Protein AF-A0A7L1ALR3-F1 (afdb_monomer_lite)

Foldseek 3Di:
DDDDDDPDPCVVVVVVVVVVVVVVVVVVVVVVVVVVVVVVVVVVVVVVVVVVVVPDDPPDDPPPPDDDDDDDDDPPDDPCQEVCNVNPPHYDPVVNVD

pLDDT: mean 88.88, std 11.29, range [50.69, 98.81]

Structure (mmCIF, N/CA/C/O backbone):
data_AF-A0A7L1ALR3-F1
#
_entry.id   AF-A0A7L1ALR3-F1
#
loop_
_atom_site.group_PDB
_atom_site.id
_atom_site.type_symbol
_atom_site.label_atom_id
_atom_site.label_alt_id
_atom_site.label_comp_id
_atom_site.label_asym_id
_atom_site.label_entity_id
_atom_site.label_seq_id
_atom_site.pdbx_PDB_ins_code
_atom_site.Cartn_x
_atom_site.Cartn_y
_atom_site.Cartn_z
_atom_site.occupancy
_atom_site.B_iso_or_equiv
_atom_site.auth_seq_id
_atom_site.auth_comp_id
_atom_site.auth_asym_id
_atom_site.auth_atom_id
_atom_site.pdbx_PDB_model_num
ATOM 1 N N . MET A 1 1 ? 31.518 32.663 -74.885 1.00 50.69 1 MET A N 1
ATOM 2 C CA . MET A 1 1 ? 32.501 31.871 -74.116 1.00 50.69 1 MET A CA 1
ATOM 3 C C . MET A 1 1 ? 32.257 32.183 -72.643 1.00 50.69 1 MET A C 1
ATOM 5 O O . MET A 1 1 ? 32.822 33.129 -72.119 1.00 50.69 1 MET A O 1
ATOM 9 N N . GLY A 1 2 ? 31.256 31.530 -72.043 1.00 57.75 2 GLY A N 1
ATOM 10 C CA . GLY A 1 2 ? 30.838 31.808 -70.663 1.00 57.75 2 GLY A CA 1
ATOM 11 C C . GLY A 1 2 ? 31.751 31.085 -69.668 1.00 57.75 2 GLY A C 1
ATOM 12 O O . GLY A 1 2 ? 32.158 29.960 -69.966 1.00 57.75 2 GLY A O 1
ATOM 13 N N . PRO A 1 3 ? 32.110 31.705 -68.531 1.00 60.38 3 PRO A N 1
ATOM 14 C CA . PRO A 1 3 ? 33.032 31.116 -67.570 1.00 60.38 3 PRO A CA 1
ATOM 15 C C . PRO A 1 3 ? 32.374 29.897 -66.923 1.00 60.38 3 PRO A C 1
ATOM 17 O O . PRO A 1 3 ? 31.346 30.014 -66.260 1.00 60.38 3 PRO A O 1
ATOM 20 N N . GLN A 1 4 ? 32.960 28.722 -67.148 1.00 62.06 4 GLN A N 1
ATOM 21 C CA . GLN A 1 4 ? 32.557 27.493 -66.477 1.00 62.06 4 GLN A CA 1
ATOM 22 C C . GLN A 1 4 ? 32.783 27.681 -64.974 1.00 62.06 4 GLN A C 1
ATOM 24 O O . GLN A 1 4 ? 33.920 27.802 -64.508 1.00 62.06 4 GLN A O 1
ATOM 29 N N . GLY A 1 5 ? 31.673 27.808 -64.246 1.00 63.25 5 GLY A N 1
ATOM 30 C CA . GLY A 1 5 ? 31.652 27.953 -62.801 1.00 63.25 5 GLY A CA 1
ATOM 31 C C . GLY A 1 5 ? 32.325 26.749 -62.163 1.00 63.25 5 GLY A C 1
ATOM 32 O O . GLY A 1 5 ? 31.980 25.605 -62.444 1.00 63.25 5 GLY A O 1
ATOM 33 N N . ARG A 1 6 ? 33.328 27.010 -61.326 1.00 65.81 6 ARG A N 1
ATOM 34 C CA . ARG A 1 6 ? 33.964 25.982 -60.509 1.00 65.81 6 ARG A CA 1
ATOM 35 C C . ARG A 1 6 ? 32.943 25.541 -59.462 1.00 65.81 6 ARG A C 1
ATOM 37 O O . ARG A 1 6 ? 32.775 26.222 -58.456 1.00 65.81 6 ARG A O 1
ATOM 44 N N . GLU A 1 7 ? 32.238 24.447 -59.731 1.00 64.56 7 GLU A N 1
ATOM 45 C CA . GLU A 1 7 ? 31.401 23.743 -58.757 1.00 64.56 7 GLU A CA 1
ATOM 46 C C . GLU A 1 7 ? 32.252 23.504 -57.498 1.00 64.56 7 GLU A C 1
ATOM 48 O O . GLU A 1 7 ? 33.246 22.773 -57.529 1.00 64.56 7 GLU A O 1
ATOM 53 N N . HIS A 1 8 ? 31.943 24.203 -56.402 1.00 66.06 8 HIS A N 1
ATOM 54 C CA . HIS A 1 8 ? 32.697 24.047 -55.162 1.00 66.06 8 HIS A CA 1
ATOM 55 C C . HIS A 1 8 ? 32.518 22.601 -54.654 1.00 66.06 8 HIS A C 1
ATOM 57 O O . HIS A 1 8 ? 31.383 22.133 -54.554 1.00 66.06 8 HIS A O 1
ATOM 63 N N . PRO A 1 9 ? 33.597 21.889 -54.278 1.00 69.81 9 PRO A N 1
ATOM 64 C CA . PRO A 1 9 ? 33.587 20.437 -54.038 1.00 69.81 9 PRO A CA 1
ATOM 65 C C . PRO A 1 9 ? 32.679 19.968 -52.887 1.00 69.81 9 PRO A C 1
ATOM 67 O O . PRO A 1 9 ? 32.452 18.774 -52.721 1.00 69.81 9 PRO A O 1
ATOM 70 N N . TRP A 1 10 ? 32.138 20.895 -52.096 1.00 61.41 10 TRP A N 1
ATOM 71 C CA . TRP 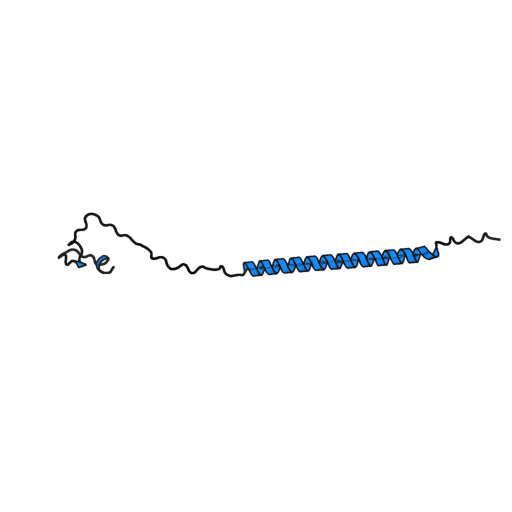A 1 10 ? 31.295 20.610 -50.934 1.00 61.41 10 TRP A CA 1
ATOM 72 C C . TRP A 1 10 ? 29.787 20.619 -51.240 1.00 61.41 10 TRP A C 1
ATOM 74 O O . TRP A 1 10 ? 29.007 20.108 -50.437 1.00 61.41 10 TRP A O 1
ATOM 84 N N . VAL A 1 11 ? 29.360 21.153 -52.393 1.00 70.94 11 VAL A N 1
ATOM 85 C CA . VAL A 1 11 ? 27.937 21.256 -52.779 1.00 70.94 11 VAL A CA 1
ATOM 86 C C . VAL A 1 11 ? 27.199 19.898 -52.786 1.00 70.94 11 VAL A C 1
ATOM 88 O O . VAL A 1 11 ? 26.089 19.850 -52.253 1.00 70.94 11 VAL A O 1
ATOM 91 N N . PRO A 1 12 ? 27.773 18.771 -53.265 1.00 78.94 12 PRO A N 1
ATOM 92 C CA . PRO A 1 12 ? 27.074 17.479 -53.244 1.00 78.94 12 PRO A CA 1
ATOM 93 C C . PRO A 1 12 ? 27.046 16.789 -51.866 1.00 78.94 12 PRO A C 1
ATOM 95 O O . PRO A 1 12 ? 26.262 15.862 -51.670 1.00 78.94 12 PRO A O 1
ATOM 98 N N . LEU A 1 13 ? 27.861 17.224 -50.895 1.00 86.25 13 LEU A N 1
ATOM 99 C CA . LEU A 1 13 ? 27.913 16.631 -49.547 1.00 86.25 13 LEU A CA 1
ATOM 100 C C . LEU A 1 13 ? 26.893 17.251 -48.581 1.00 86.25 13 LEU A C 1
ATOM 102 O O . LEU A 1 13 ? 26.474 16.606 -47.619 1.00 86.25 13 LEU A O 1
ATOM 106 N N . LEU A 1 14 ? 26.452 18.480 -48.859 1.00 88.69 14 LEU A N 1
ATOM 107 C CA . LEU A 1 14 ? 25.450 19.195 -48.071 1.00 88.69 14 LEU A CA 1
ATOM 108 C C . LEU A 1 14 ? 24.127 18.415 -47.874 1.00 88.69 14 LEU A C 1
ATOM 110 O O . LEU A 1 14 ? 23.689 18.311 -46.728 1.00 88.69 14 LEU A O 1
ATOM 114 N N . PRO A 1 15 ? 23.491 17.814 -48.906 1.00 93.62 15 PRO A N 1
ATOM 115 C CA . PRO A 1 15 ? 22.253 17.050 -48.713 1.00 93.62 15 PRO A CA 1
ATOM 116 C C . PRO A 1 15 ? 22.447 15.785 -47.865 1.00 93.62 15 PRO A C 1
ATOM 118 O O . PRO A 1 15 ? 21.554 15.425 -47.101 1.00 93.62 15 PRO A O 1
ATOM 121 N N . LEU A 1 16 ? 23.613 15.135 -47.944 1.00 93.50 16 LEU A N 1
ATOM 122 C CA . LEU A 1 16 ? 23.932 13.966 -47.118 1.00 93.50 16 LEU A CA 1
ATOM 123 C C . LEU A 1 16 ? 24.105 14.350 -45.645 1.00 93.50 16 LEU A C 1
ATOM 125 O O . LEU A 1 16 ? 23.609 13.649 -44.765 1.00 93.50 16 LEU A O 1
ATOM 129 N N . LEU A 1 17 ? 24.759 15.483 -45.375 1.00 94.56 17 LEU A N 1
ATOM 130 C CA . LEU A 1 17 ? 24.898 16.023 -44.024 1.00 94.56 17 LEU A CA 1
ATOM 131 C C . LEU A 1 17 ? 23.534 16.397 -43.425 1.00 94.56 17 LEU A C 1
ATOM 133 O O . LEU A 1 17 ? 23.266 16.084 -42.268 1.00 94.56 17 LEU A O 1
ATOM 137 N N . LEU A 1 18 ? 22.663 17.029 -44.216 1.00 95.50 18 LEU A N 1
ATOM 138 C CA . LEU A 1 18 ? 21.301 17.373 -43.802 1.00 95.50 18 LEU A CA 1
ATOM 139 C C . LEU A 1 18 ? 20.458 16.125 -43.521 1.00 95.50 18 LEU A C 1
ATOM 141 O O . LEU A 1 18 ? 19.752 16.085 -42.516 1.00 95.50 18 LEU A O 1
ATOM 145 N N . LEU A 1 19 ? 20.565 15.095 -44.364 1.00 96.38 19 LEU A N 1
ATOM 146 C CA . LEU A 1 19 ? 19.897 13.814 -44.145 1.00 96.38 19 LEU A CA 1
ATOM 147 C C . LEU A 1 19 ? 20.392 13.143 -42.861 1.00 96.38 19 LEU A C 1
ATOM 149 O O . LEU A 1 19 ? 19.580 12.692 -42.058 1.00 96.38 19 LEU A O 1
ATOM 153 N N . LEU A 1 20 ? 21.707 13.113 -42.635 1.00 96.88 20 LEU A N 1
ATOM 154 C CA . LEU A 1 20 ? 22.293 12.572 -41.410 1.00 96.88 20 LEU A CA 1
ATOM 155 C C . LEU A 1 20 ? 21.797 13.332 -40.176 1.00 96.88 20 LEU A C 1
ATOM 157 O O . LEU A 1 20 ? 21.396 12.712 -39.196 1.00 96.88 20 LEU A O 1
ATOM 161 N N . LEU A 1 21 ? 21.780 14.664 -40.230 1.00 97.44 21 LEU A N 1
ATOM 162 C CA . LEU A 1 21 ? 21.286 15.506 -39.144 1.00 97.44 21 LEU A CA 1
ATOM 163 C C . LEU A 1 21 ? 19.796 15.265 -38.868 1.00 97.44 21 LEU A C 1
ATOM 165 O O . LEU A 1 21 ? 19.399 15.164 -37.710 1.00 97.44 21 LEU A O 1
ATOM 169 N N . LEU A 1 22 ? 18.981 15.111 -39.913 1.00 97.88 22 LEU A N 1
ATOM 170 C CA . LEU A 1 22 ? 17.565 14.771 -39.788 1.00 97.88 22 LEU A CA 1
ATOM 171 C C . LEU A 1 22 ? 17.366 13.383 -39.162 1.00 97.88 22 LEU A C 1
ATOM 173 O O . LEU A 1 22 ? 16.526 13.227 -38.279 1.00 97.88 22 LEU A O 1
ATOM 177 N N . LEU A 1 23 ? 18.155 12.387 -39.570 1.00 98.25 23 LEU A N 1
ATOM 178 C CA . LEU A 1 23 ? 18.122 11.043 -38.987 1.00 98.25 23 LEU A CA 1
ATOM 179 C C . LEU A 1 23 ? 18.535 11.054 -37.512 1.00 98.25 23 LEU A C 1
ATOM 181 O O . LEU A 1 23 ? 17.881 10.416 -36.689 1.00 98.25 23 LEU A O 1
ATOM 185 N N . LEU A 1 24 ? 19.583 11.803 -37.164 1.00 98.38 24 LEU A N 1
ATOM 186 C CA . LEU A 1 24 ? 20.022 11.987 -35.779 1.00 98.38 24 LEU A CA 1
ATOM 187 C C . LEU A 1 24 ? 18.944 12.669 -34.932 1.00 98.38 24 LEU A C 1
ATOM 189 O O . LEU A 1 24 ? 18.674 12.230 -33.816 1.00 98.38 24 LEU A O 1
ATOM 193 N N . LEU A 1 25 ? 18.298 13.705 -35.469 1.00 98.38 25 LEU A N 1
ATOM 194 C CA . LEU A 1 25 ? 17.196 14.396 -34.804 1.00 98.38 25 LEU A CA 1
ATOM 195 C C . LEU A 1 25 ? 16.002 13.460 -34.582 1.00 98.38 25 LEU A C 1
ATOM 197 O O . LEU A 1 25 ? 15.432 13.438 -33.493 1.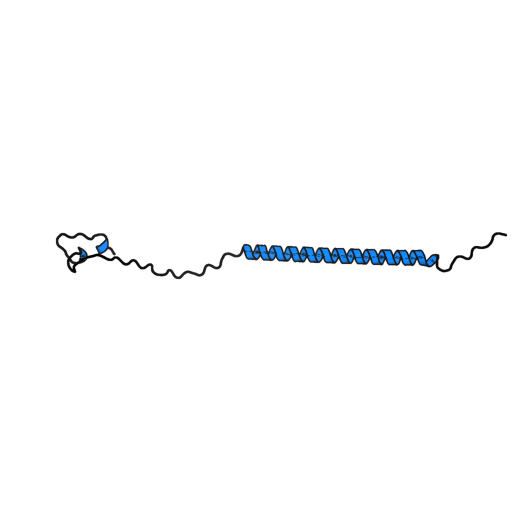00 98.38 25 LEU A O 1
ATOM 201 N N . LEU A 1 26 ? 15.645 12.665 -35.593 1.00 98.50 26 LEU A N 1
ATOM 202 C CA . LEU A 1 26 ? 14.570 11.681 -35.503 1.00 98.50 26 LEU A CA 1
ATOM 203 C C . LEU A 1 26 ? 14.877 10.613 -34.446 1.00 98.50 26 LEU A C 1
ATOM 205 O O . LEU A 1 26 ? 14.011 10.279 -33.640 1.00 98.50 26 LEU A O 1
ATOM 209 N N . LEU A 1 27 ? 16.112 10.107 -34.422 1.00 98.50 27 LEU A N 1
ATOM 210 C CA . LEU A 1 27 ? 16.566 9.140 -33.425 1.00 98.50 27 LEU A CA 1
ATOM 211 C C . LEU A 1 27 ? 16.500 9.723 -32.009 1.00 98.50 27 LEU A C 1
ATOM 213 O O . LEU A 1 27 ? 16.015 9.060 -31.093 1.00 98.50 27 LEU A O 1
ATOM 217 N N . LEU A 1 28 ? 16.950 10.967 -31.832 1.00 98.56 28 LEU A N 1
ATOM 218 C CA . LEU A 1 28 ? 16.881 11.668 -30.552 1.00 98.56 28 LEU A CA 1
ATOM 219 C C . LEU A 1 28 ? 15.430 11.839 -30.086 1.00 98.56 28 LEU A C 1
ATOM 221 O O . LEU A 1 28 ? 15.126 11.586 -28.921 1.00 98.56 28 LEU A O 1
ATOM 225 N N . LEU A 1 29 ? 14.532 12.226 -30.994 1.00 98.62 29 LEU A N 1
ATOM 226 C CA . LEU A 1 29 ? 13.106 12.368 -30.706 1.00 98.62 29 LEU A CA 1
ATOM 227 C C . LEU A 1 29 ? 12.478 11.030 -30.294 1.00 98.62 29 LEU A C 1
ATOM 229 O O . LEU A 1 29 ? 11.730 10.979 -29.319 1.00 98.62 29 LEU A O 1
ATOM 233 N N . LEU A 1 30 ? 12.803 9.948 -31.004 1.00 98.69 30 LEU A N 1
ATOM 234 C CA . LEU A 1 30 ? 12.343 8.599 -30.674 1.00 98.69 30 LEU A CA 1
ATOM 235 C C . LEU A 1 30 ? 12.814 8.180 -29.275 1.00 98.69 30 LEU A C 1
ATOM 237 O O . LEU A 1 30 ? 12.029 7.654 -28.487 1.00 98.69 30 LEU A O 1
ATOM 241 N N . LEU A 1 31 ? 14.083 8.437 -28.955 1.00 98.69 31 LEU A N 1
ATOM 242 C CA . LEU A 1 31 ? 14.660 8.121 -27.652 1.00 98.69 31 LEU A CA 1
ATOM 243 C C . LEU A 1 31 ? 13.996 8.924 -26.525 1.00 98.69 31 LEU A C 1
ATOM 245 O O . LEU A 1 31 ? 13.671 8.361 -25.481 1.00 98.69 31 LEU A O 1
ATOM 249 N N . LEU A 1 32 ? 13.735 10.214 -26.750 1.00 98.69 32 LEU A N 1
ATOM 250 C CA . LEU A 1 32 ? 12.997 11.060 -25.811 1.00 98.69 32 LEU A CA 1
ATOM 251 C C . LEU A 1 32 ? 11.579 10.523 -25.567 1.00 98.69 32 LEU A C 1
ATOM 253 O O . LEU A 1 32 ? 11.139 10.436 -24.422 1.00 98.69 32 LEU A O 1
ATOM 257 N N . LEU A 1 33 ? 10.872 10.138 -26.633 1.00 98.69 33 LEU A N 1
ATOM 258 C CA . LEU A 1 33 ? 9.527 9.574 -26.541 1.00 98.69 33 LEU A CA 1
ATOM 259 C C . LEU A 1 33 ? 9.520 8.263 -25.746 1.00 98.69 33 LEU A C 1
ATOM 261 O O . LEU A 1 33 ? 8.659 8.065 -24.890 1.00 98.69 33 LEU A O 1
ATOM 265 N N . LEU A 1 34 ? 10.495 7.386 -25.996 1.00 98.75 34 LEU A N 1
ATOM 266 C CA . LEU A 1 34 ? 10.653 6.133 -25.261 1.00 98.75 34 LEU A CA 1
ATOM 267 C C . LEU A 1 34 ? 10.902 6.385 -23.768 1.00 98.75 34 LEU A C 1
ATOM 269 O O . LEU A 1 34 ? 10.290 5.732 -22.923 1.00 98.75 34 LEU A O 1
ATOM 273 N N . LEU A 1 35 ? 11.766 7.348 -23.438 1.00 98.69 35 LEU A N 1
ATOM 274 C CA . LEU A 1 35 ? 12.041 7.738 -22.056 1.00 98.69 35 LEU A CA 1
ATOM 275 C C . LEU A 1 35 ? 10.779 8.266 -21.357 1.00 98.69 35 LEU A C 1
ATOM 277 O O . LEU A 1 35 ? 10.501 7.890 -20.219 1.00 98.69 35 LEU A O 1
ATOM 281 N N . LEU A 1 36 ? 9.997 9.103 -22.043 1.00 98.75 36 LEU A N 1
ATOM 282 C CA . LEU A 1 36 ? 8.735 9.625 -21.520 1.00 98.75 36 LEU A CA 1
ATOM 283 C C . LEU A 1 36 ? 7.729 8.499 -21.244 1.00 98.75 36 LEU A C 1
ATOM 285 O O . LEU A 1 36 ? 7.098 8.484 -20.188 1.00 98.75 36 LEU A O 1
ATOM 289 N N . LEU A 1 37 ? 7.606 7.539 -22.166 1.00 98.75 37 LEU A N 1
ATOM 290 C CA . LEU A 1 37 ? 6.740 6.369 -22.006 1.00 98.75 37 LEU A CA 1
ATOM 291 C C . LEU A 1 37 ? 7.153 5.528 -20.788 1.00 98.75 37 LEU A C 1
ATOM 293 O O . LEU A 1 37 ? 6.300 5.128 -19.997 1.00 98.75 37 LEU A O 1
ATOM 297 N N . LEU A 1 38 ? 8.457 5.289 -20.616 1.00 98.75 38 LEU A N 1
ATOM 298 C CA . LEU A 1 38 ? 8.999 4.557 -19.470 1.00 98.75 38 LEU A CA 1
ATOM 299 C C . LEU A 1 38 ? 8.658 5.260 -18.148 1.00 98.75 38 LEU A C 1
ATOM 301 O O . LEU A 1 38 ? 8.231 4.611 -17.193 1.00 98.75 38 LEU A O 1
ATOM 305 N N . LEU A 1 39 ? 8.815 6.584 -18.097 1.00 98.75 39 LEU A N 1
ATOM 306 C CA . LEU A 1 39 ? 8.507 7.383 -16.913 1.00 98.75 39 LEU A CA 1
ATOM 307 C C . LEU A 1 39 ? 7.010 7.350 -16.574 1.00 98.75 39 LEU A C 1
ATOM 309 O O . LEU A 1 39 ? 6.651 7.193 -15.407 1.00 98.75 39 LEU A O 1
ATOM 313 N N . LEU A 1 40 ? 6.138 7.434 -17.582 1.00 98.75 40 LEU A N 1
ATOM 314 C CA . LEU A 1 40 ? 4.691 7.297 -17.401 1.00 98.75 40 LEU A CA 1
ATOM 315 C C . LEU A 1 40 ? 4.323 5.915 -16.840 1.00 98.75 40 LEU A C 1
ATOM 317 O O . LEU A 1 40 ? 3.522 5.820 -15.910 1.00 98.75 40 LEU A O 1
ATOM 321 N N . LEU A 1 41 ? 4.923 4.849 -17.378 1.00 98.81 41 LEU A N 1
ATOM 322 C CA . LEU A 1 41 ? 4.693 3.481 -16.912 1.00 98.81 41 LEU A CA 1
ATOM 323 C C . LEU A 1 41 ? 5.127 3.303 -15.451 1.00 98.81 41 LEU A C 1
ATOM 325 O O . LEU A 1 41 ? 4.394 2.710 -14.661 1.00 98.81 41 LEU A O 1
ATOM 329 N N . LEU A 1 42 ? 6.291 3.845 -15.081 1.00 98.81 42 LEU A N 1
ATOM 330 C CA . LEU A 1 42 ? 6.790 3.812 -13.706 1.00 98.81 42 LEU A CA 1
ATOM 331 C C . LEU A 1 42 ? 5.839 4.541 -12.747 1.00 98.81 42 LEU A C 1
ATOM 333 O O . LEU A 1 42 ? 5.529 4.024 -11.674 1.00 98.81 42 LEU A O 1
ATOM 337 N N . LEU A 1 43 ? 5.349 5.720 -13.141 1.00 98.81 43 LEU A N 1
ATOM 338 C CA . LEU A 1 43 ? 4.394 6.493 -12.348 1.00 98.81 43 LEU A CA 1
ATOM 339 C C . LEU A 1 43 ? 3.079 5.729 -12.149 1.00 98.81 43 LEU A C 1
ATOM 341 O O . LEU A 1 43 ? 2.551 5.691 -11.038 1.00 98.81 43 LEU A O 1
ATOM 345 N N . LEU A 1 44 ? 2.570 5.089 -13.205 1.00 98.81 44 LEU A N 1
ATOM 346 C CA . LEU A 1 44 ? 1.358 4.275 -13.138 1.00 98.81 44 LEU A CA 1
ATOM 347 C C . LEU A 1 44 ? 1.535 3.076 -12.198 1.00 98.81 44 LEU A C 1
ATOM 349 O O . LEU A 1 44 ? 0.654 2.807 -11.382 1.00 98.81 44 LEU A O 1
ATOM 353 N N . LEU A 1 45 ? 2.676 2.385 -12.275 1.00 98.75 45 LEU A N 1
ATOM 354 C CA . LEU A 1 45 ? 3.004 1.275 -11.379 1.00 98.75 45 LEU A CA 1
ATOM 355 C C . LEU A 1 45 ? 3.050 1.735 -9.916 1.00 98.75 45 LEU A C 1
ATOM 357 O O . LEU A 1 45 ? 2.497 1.067 -9.045 1.00 98.75 45 LEU A O 1
ATOM 361 N N . LEU A 1 46 ? 3.676 2.885 -9.648 1.00 98.81 46 LEU A N 1
ATOM 362 C CA . LEU A 1 46 ? 3.758 3.455 -8.305 1.00 98.81 46 LEU A CA 1
ATOM 363 C C . LEU A 1 46 ? 2.371 3.809 -7.758 1.00 98.81 46 LEU A C 1
ATOM 365 O O . LEU A 1 46 ? 2.067 3.496 -6.608 1.00 98.81 46 LEU A O 1
ATOM 369 N N . LEU A 1 47 ? 1.518 4.423 -8.581 1.00 98.75 47 LEU A N 1
ATOM 370 C CA . LEU A 1 47 ? 0.148 4.760 -8.199 1.00 98.75 47 LEU A CA 1
ATOM 371 C C . LEU A 1 47 ? -0.678 3.501 -7.909 1.00 98.75 47 LEU A C 1
ATOM 373 O O . LEU A 1 47 ? -1.412 3.465 -6.923 1.00 98.75 47 LEU A O 1
ATOM 377 N N . LEU A 1 48 ? -0.533 2.459 -8.731 1.00 98.69 48 LEU A N 1
ATOM 378 C CA . LEU A 1 48 ? -1.202 1.177 -8.520 1.00 98.69 48 LEU A CA 1
ATOM 379 C C . LEU A 1 48 ? -0.736 0.504 -7.224 1.00 98.69 48 LEU A C 1
ATOM 381 O O . LEU A 1 48 ? -1.562 -0.005 -6.471 1.00 98.69 48 LEU A O 1
ATOM 385 N N . LEU A 1 49 ? 0.569 0.533 -6.938 1.00 98.56 49 LEU A N 1
ATOM 386 C CA . LEU A 1 49 ? 1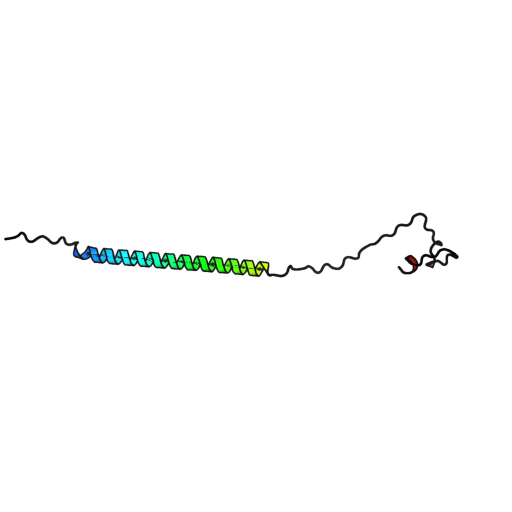.128 0.006 -5.694 1.00 98.56 49 LEU A CA 1
ATOM 387 C C . LEU A 1 49 ? 0.597 0.768 -4.474 1.00 98.56 49 LEU A C 1
ATOM 389 O O . LEU A 1 49 ? 0.220 0.147 -3.483 1.00 98.56 49 LEU A O 1
ATOM 393 N N . LEU A 1 50 ? 0.529 2.100 -4.552 1.00 98.44 50 LEU A N 1
ATOM 394 C CA . LEU A 1 50 ? -0.025 2.934 -3.486 1.00 98.44 50 LEU A CA 1
ATOM 395 C C . LEU A 1 50 ? -1.511 2.635 -3.256 1.00 98.44 50 LEU A C 1
ATOM 397 O O . LEU A 1 50 ? -1.939 2.500 -2.111 1.00 98.44 50 LEU A O 1
ATOM 401 N N . LEU A 1 51 ? -2.285 2.493 -4.334 1.00 98.31 51 LEU A N 1
ATOM 402 C CA . LEU A 1 51 ? -3.694 2.118 -4.258 1.00 98.31 51 LEU A CA 1
ATOM 403 C C . LEU A 1 51 ? -3.859 0.735 -3.616 1.00 98.31 51 LEU A C 1
ATOM 405 O O . LEU A 1 51 ? -4.679 0.576 -2.718 1.00 98.31 51 LEU A O 1
ATOM 409 N N . LEU A 1 52 ? -3.047 -0.246 -4.019 1.00 97.88 52 LEU A N 1
ATOM 410 C CA . LEU A 1 52 ? -3.059 -1.586 -3.432 1.00 97.88 52 LEU A CA 1
ATOM 411 C C . LEU A 1 52 ? -2.743 -1.549 -1.932 1.00 97.88 52 LEU A C 1
ATOM 413 O O . LEU A 1 52 ? -3.431 -2.206 -1.157 1.00 97.88 52 LEU A O 1
ATOM 417 N N . LEU A 1 53 ? -1.749 -0.755 -1.523 1.00 96.56 53 LEU A N 1
ATOM 418 C CA . LEU A 1 53 ? -1.381 -0.577 -0.118 1.00 96.56 53 LEU A CA 1
ATOM 419 C C . LEU A 1 53 ? -2.523 0.054 0.693 1.00 96.56 53 LEU A C 1
ATOM 421 O O . LEU A 1 53 ? -2.767 -0.356 1.824 1.00 96.56 53 LEU A O 1
ATOM 425 N N . LEU A 1 54 ? -3.244 1.014 0.109 1.00 96.19 54 LEU A N 1
ATOM 426 C CA . LEU A 1 54 ? -4.384 1.676 0.746 1.00 96.19 54 LEU A CA 1
ATOM 427 C C . LEU A 1 54 ? -5.603 0.752 0.891 1.00 96.19 54 LEU A C 1
ATOM 429 O O . LEU A 1 54 ? -6.398 0.921 1.812 1.00 96.19 54 LEU A O 1
ATOM 433 N N . LEU A 1 55 ? -5.747 -0.223 -0.008 1.00 96.56 55 LEU A N 1
ATOM 434 C CA . LEU A 1 55 ? -6.803 -1.236 0.039 1.00 96.56 55 LEU A CA 1
ATOM 435 C C . LEU A 1 55 ? -6.510 -2.371 1.032 1.00 96.56 55 LEU A C 1
ATOM 437 O O . LEU A 1 55 ? -7.396 -3.192 1.279 1.00 96.56 55 LEU A O 1
ATOM 441 N N . LEU A 1 56 ? -5.300 -2.448 1.599 1.00 95.00 56 LEU A N 1
ATOM 442 C CA . LEU A 1 56 ? -4.997 -3.460 2.605 1.00 95.00 56 LEU A CA 1
ATOM 443 C C . LEU A 1 56 ? -5.859 -3.221 3.853 1.00 95.00 56 LEU A C 1
ATOM 445 O O . LEU A 1 56 ? -5.885 -2.108 4.386 1.00 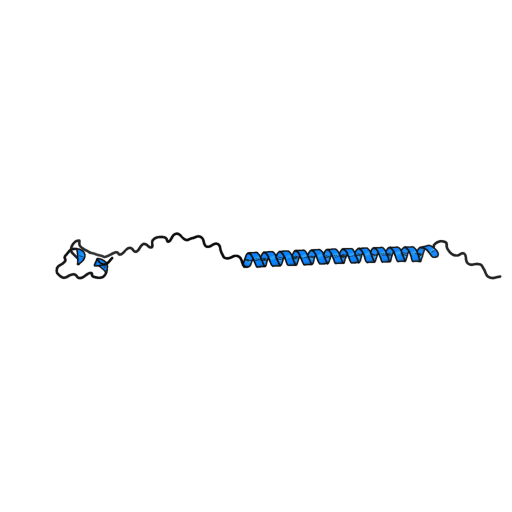95.00 56 LEU A O 1
ATOM 449 N N . PRO A 1 57 ? -6.550 -4.255 4.364 1.00 91.62 57 PRO A N 1
ATOM 450 C CA . PRO A 1 57 ? -7.269 -4.124 5.616 1.00 91.62 57 PRO A CA 1
ATOM 451 C C . PRO A 1 57 ? -6.271 -3.815 6.742 1.00 91.62 57 PRO A C 1
ATOM 453 O O . PRO A 1 57 ? -5.169 -4.376 6.759 1.00 91.62 57 PRO A O 1
ATOM 456 N N . PRO A 1 58 ? -6.635 -2.955 7.708 1.00 88.62 58 PRO A N 1
ATOM 457 C CA . PRO A 1 58 ? -5.776 -2.702 8.849 1.00 88.62 58 PRO A CA 1
ATOM 458 C C . PRO A 1 58 ? -5.540 -4.017 9.588 1.00 88.62 58 PRO A C 1
ATOM 460 O O . PRO A 1 58 ? -6.484 -4.756 9.886 1.00 88.62 58 PRO A O 1
ATOM 463 N N . VAL A 1 59 ? -4.278 -4.301 9.912 1.00 86.56 59 VAL A N 1
ATOM 464 C CA . VAL A 1 59 ? -3.937 -5.413 10.796 1.00 86.56 59 VAL A CA 1
ATOM 465 C C . VAL A 1 59 ? -4.498 -5.072 12.169 1.00 86.56 59 VAL A C 1
ATOM 467 O O . VAL A 1 59 ? -3.932 -4.285 12.926 1.00 86.56 59 VAL A O 1
ATOM 470 N N . ARG A 1 60 ? -5.663 -5.635 12.482 1.00 81.25 60 ARG A N 1
ATOM 471 C CA . ARG A 1 60 ? -6.221 -5.561 13.824 1.00 81.25 60 ARG A CA 1
ATOM 472 C C . ARG A 1 60 ? -5.448 -6.571 14.650 1.00 81.25 60 ARG A C 1
ATOM 474 O O . ARG A 1 60 ? -5.621 -7.774 14.471 1.00 81.25 60 ARG A O 1
ATOM 481 N N . ALA A 1 61 ? -4.591 -6.087 15.544 1.00 81.75 61 ALA A N 1
ATOM 482 C CA . ALA A 1 61 ? -4.142 -6.929 16.637 1.00 81.75 61 ALA A CA 1
ATOM 483 C C . ALA A 1 61 ? -5.399 -7.470 17.327 1.00 81.75 61 ALA A C 1
ATOM 485 O O . ALA A 1 61 ? -6.319 -6.700 17.626 1.00 81.75 61 ALA A O 1
ATOM 486 N N . ALA A 1 62 ? -5.464 -8.786 17.527 1.00 76.50 62 ALA A N 1
ATOM 487 C CA . ALA A 1 62 ? -6.462 -9.356 18.409 1.00 76.50 62 ALA A CA 1
ATOM 488 C C . ALA A 1 62 ? -6.191 -8.754 19.787 1.00 76.50 62 ALA A C 1
ATOM 490 O O . ALA A 1 62 ? -5.251 -9.152 20.473 1.00 76.50 62 ALA A O 1
ATOM 491 N N . ALA A 1 63 ? -6.958 -7.726 20.150 1.00 73.12 63 ALA A N 1
ATOM 492 C CA . ALA A 1 63 ? -6.980 -7.250 21.512 1.00 73.12 63 ALA A CA 1
ATOM 493 C C . ALA A 1 63 ? -7.464 -8.445 22.327 1.00 73.12 63 ALA A C 1
ATOM 495 O O . ALA A 1 63 ? -8.631 -8.829 22.225 1.00 73.12 63 ALA A O 1
ATOM 496 N N . ALA A 1 64 ? -6.553 -9.084 23.064 1.00 76.12 64 ALA A N 1
ATOM 497 C CA . ALA A 1 64 ? -6.961 -9.973 24.133 1.00 76.12 64 ALA A CA 1
ATOM 498 C C . ALA A 1 64 ? -7.957 -9.162 24.957 1.00 76.12 64 ALA A C 1
ATOM 500 O O . ALA A 1 64 ? -7.626 -8.047 25.366 1.00 76.12 64 ALA A O 1
ATOM 501 N N . ALA A 1 65 ? -9.193 -9.652 25.075 1.00 76.19 65 ALA A N 1
ATOM 502 C CA . ALA A 1 65 ? -10.211 -8.966 25.847 1.00 76.19 65 ALA A CA 1
ATOM 503 C C . ALA A 1 65 ? -9.651 -8.804 27.260 1.00 76.19 65 ALA A C 1
ATOM 505 O O . ALA A 1 65 ? -9.531 -9.777 28.004 1.00 76.19 65 ALA A O 1
ATOM 506 N N . LEU A 1 66 ? -9.202 -7.591 27.579 1.00 81.00 66 LEU A N 1
ATOM 507 C CA . LEU A 1 66 ? -8.708 -7.290 28.906 1.00 81.00 66 LEU A CA 1
ATOM 508 C C . LEU A 1 66 ? -9.924 -7.374 29.829 1.00 81.00 66 LEU A C 1
ATOM 510 O O . LEU A 1 66 ? -10.981 -6.835 29.476 1.00 81.00 66 LEU A O 1
ATOM 514 N N . PRO A 1 67 ? -9.826 -8.077 30.966 1.00 84.75 67 PRO A N 1
ATOM 515 C CA . PRO A 1 67 ? -10.929 -8.114 31.907 1.00 84.75 67 PRO A CA 1
ATOM 516 C C . PRO A 1 67 ? -11.253 -6.679 32.331 1.00 84.75 67 PRO A C 1
ATOM 518 O O . PRO A 1 67 ? -10.372 -5.927 32.748 1.00 84.75 67 PRO A O 1
ATOM 521 N N . ASN A 1 68 ? -12.521 -6.291 32.198 1.00 88.31 68 ASN A N 1
ATOM 522 C CA . ASN A 1 68 ? -12.995 -5.039 32.770 1.00 88.31 68 ASN A CA 1
ATOM 523 C C . ASN A 1 68 ? -13.144 -5.257 34.276 1.00 88.31 68 ASN A C 1
ATOM 525 O O . ASN A 1 68 ? -13.894 -6.135 34.699 1.00 88.31 68 ASN A O 1
ATOM 529 N N . PHE A 1 69 ? -12.439 -4.467 35.081 1.00 90.19 69 PHE A N 1
ATOM 530 C CA . PHE A 1 69 ? -12.590 -4.495 36.531 1.00 90.19 69 PHE A CA 1
ATOM 531 C C . PHE A 1 69 ? -13.636 -3.467 36.953 1.00 90.19 69 PHE A C 1
ATOM 533 O O . PHE A 1 69 ? -13.508 -2.283 36.646 1.00 90.19 69 PHE A O 1
ATOM 540 N N . VAL A 1 70 ? -14.657 -3.922 37.677 1.00 91.56 70 VAL A N 1
ATOM 541 C CA . VAL A 1 70 ? -15.643 -3.057 38.330 1.00 91.56 70 VAL A CA 1
ATOM 542 C C . VAL A 1 70 ? -15.475 -3.234 39.833 1.00 91.56 70 VAL A C 1
ATOM 544 O O . VAL A 1 70 ? -15.729 -4.314 40.361 1.00 91.56 70 VAL A O 1
ATOM 547 N N . LEU A 1 71 ? -15.014 -2.184 40.514 1.00 93.44 71 LEU A N 1
ATOM 548 C CA . LEU A 1 71 ? -14.905 -2.154 41.969 1.00 93.44 71 LEU A CA 1
ATOM 549 C C . LEU A 1 71 ? -16.142 -1.461 42.541 1.00 93.44 71 LEU A C 1
ATOM 551 O O . LEU A 1 71 ? -16.343 -0.267 42.318 1.00 93.44 71 LEU A O 1
ATOM 555 N N . VAL A 1 72 ? -16.959 -2.210 43.277 1.00 91.06 72 VAL A N 1
ATOM 556 C CA . VAL A 1 72 ? -18.102 -1.665 44.015 1.00 91.06 72 VAL A CA 1
ATOM 557 C C . VAL A 1 72 ? -17.643 -1.406 45.446 1.00 91.06 72 VAL A C 1
ATOM 559 O O . VAL A 1 72 ? -17.330 -2.341 46.178 1.00 91.06 72 VAL A O 1
ATOM 562 N N . LEU A 1 73 ? -17.564 -0.131 45.821 1.00 93.31 73 LEU A N 1
ATOM 563 C CA . LEU A 1 73 ? -17.271 0.302 47.186 1.00 93.31 73 LEU A CA 1
ATOM 564 C C . LEU A 1 73 ? -18.587 0.675 47.864 1.00 93.31 73 LEU A C 1
ATOM 566 O O . LEU A 1 73 ? -19.355 1.471 47.324 1.00 93.31 73 LEU A O 1
ATOM 570 N N . ALA A 1 74 ? -18.827 0.101 49.036 1.00 91.38 74 ALA A N 1
ATOM 571 C CA . ALA A 1 74 ? -19.948 0.440 49.896 1.00 91.38 74 ALA A CA 1
ATOM 572 C C . ALA A 1 74 ? -19.400 0.922 51.238 1.00 91.38 74 ALA A C 1
ATOM 574 O O . ALA A 1 74 ? -18.473 0.318 51.778 1.00 91.38 74 ALA A O 1
ATOM 575 N N . ASP A 1 75 ? -19.962 2.017 51.736 1.00 93.94 75 ASP A N 1
ATOM 576 C CA . ASP A 1 75 ? -19.657 2.533 53.066 1.00 93.94 75 ASP A CA 1
ATOM 577 C C . ASP A 1 75 ? -20.467 1.758 54.114 1.00 93.94 75 ASP A C 1
ATOM 579 O O . ASP A 1 75 ? -21.608 1.381 53.841 1.00 93.94 75 ASP A O 1
ATOM 583 N N . ASP A 1 76 ? -19.864 1.487 55.273 1.00 90.94 76 ASP A N 1
ATOM 584 C CA . ASP A 1 76 ? -20.496 0.836 56.433 1.00 90.94 76 ASP A CA 1
ATOM 585 C C . ASP A 1 76 ? -21.257 -0.487 56.163 1.00 90.94 76 ASP A C 1
ATOM 587 O O . ASP A 1 76 ? -22.147 -0.864 56.924 1.00 90.94 76 ASP A O 1
ATOM 591 N N . LEU A 1 77 ? -20.899 -1.243 55.116 1.00 89.75 77 LEU A N 1
ATOM 592 C CA . LEU A 1 77 ? -21.507 -2.551 54.844 1.00 89.75 77 LEU A CA 1
ATOM 593 C C . LEU A 1 77 ? -20.970 -3.623 55.810 1.00 89.75 77 LEU A C 1
ATOM 595 O O . LEU A 1 77 ? -19.818 -4.056 55.710 1.00 89.75 77 LEU A O 1
ATOM 599 N N . GLY A 1 78 ? -21.818 -4.087 56.725 1.00 86.06 78 GLY A N 1
ATOM 600 C CA . GLY A 1 78 ? -21.523 -5.140 57.688 1.00 86.06 78 GLY A CA 1
ATOM 601 C C . GLY A 1 78 ? -21.633 -6.558 57.117 1.00 86.06 78 GLY A C 1
ATOM 602 O O . GLY A 1 78 ? -22.312 -6.824 56.126 1.00 86.06 78 GLY A O 1
ATOM 603 N N . PHE A 1 79 ? -20.994 -7.517 57.797 1.00 82.75 79 PHE A N 1
ATOM 604 C CA . PHE A 1 79 ? -20.955 -8.931 57.385 1.00 82.75 79 PHE A CA 1
ATOM 605 C C . PHE A 1 79 ? -22.340 -9.595 57.298 1.00 82.75 79 PHE A C 1
ATOM 607 O O . PHE A 1 79 ? -22.490 -10.598 56.616 1.00 82.75 79 PHE A O 1
ATOM 614 N N . GLY A 1 80 ? -23.350 -9.068 57.990 1.00 87.44 80 GLY A N 1
ATOM 615 C CA . GLY A 1 80 ? -24.701 -9.625 57.993 1.00 87.44 80 GLY A CA 1
ATOM 616 C C . GLY A 1 80 ? -25.685 -8.913 57.073 1.00 87.44 80 GLY A C 1
ATOM 617 O O . GLY A 1 80 ? -26.815 -9.368 56.986 1.00 87.44 80 GLY A O 1
ATOM 618 N N . ASP A 1 81 ? -25.300 -7.818 56.412 1.00 88.00 81 ASP A N 1
ATOM 619 C CA . ASP A 1 81 ? -26.267 -6.868 55.836 1.00 88.00 81 ASP A CA 1
ATOM 620 C C . ASP A 1 81 ? -26.795 -7.278 54.454 1.00 88.00 81 ASP A C 1
ATOM 622 O O . ASP A 1 81 ? -27.797 -6.736 53.975 1.00 88.00 81 ASP A O 1
ATOM 626 N N . LEU A 1 82 ? -26.143 -8.248 53.806 1.00 90.62 82 LEU A N 1
ATOM 627 C CA . LEU A 1 82 ? -26.579 -8.794 52.524 1.00 90.62 82 LEU A CA 1
ATOM 628 C C . LEU A 1 82 ? -27.637 -9.883 52.714 1.00 90.62 82 LEU A C 1
ATOM 630 O O . LEU A 1 82 ? -27.547 -10.731 53.607 1.00 90.62 82 LEU A O 1
ATOM 634 N N . GLY A 1 83 ? -28.606 -9.914 51.802 1.00 87.81 83 GLY A N 1
ATOM 635 C CA . GLY A 1 83 ? -29.607 -10.977 51.729 1.00 87.81 83 GLY A CA 1
ATOM 636 C C . GLY A 1 83 ? -28.974 -12.359 51.538 1.00 87.81 83 GLY A C 1
ATOM 637 O O . GLY A 1 83 ? -29.422 -13.327 52.152 1.00 87.81 83 GLY A O 1
ATOM 638 N N . SER A 1 84 ? -27.871 -12.449 50.784 1.00 86.75 84 SER A N 1
ATOM 639 C CA . SER A 1 84 ? -27.075 -13.675 50.610 1.00 86.75 84 SER A CA 1
ATOM 640 C C . SER A 1 84 ? -26.470 -14.242 51.903 1.00 86.75 84 SER A C 1
ATOM 642 O O . SER A 1 84 ? -26.178 -15.437 51.961 1.00 86.75 84 SER A O 1
ATOM 644 N N . TYR A 1 85 ? -26.344 -13.433 52.960 1.00 89.50 85 TYR A N 1
ATOM 645 C CA . TYR A 1 85 ? -25.902 -13.871 54.289 1.00 89.50 85 TYR A CA 1
ATOM 646 C C . TYR A 1 85 ? -27.059 -14.178 55.253 1.00 89.50 85 TYR A C 1
ATOM 648 O O . TYR A 1 85 ? -26.826 -14.499 56.417 1.00 89.50 85 TYR A O 1
ATOM 656 N N . GLY A 1 86 ? -28.307 -14.142 54.775 1.00 84.94 86 GLY A N 1
ATOM 657 C CA . GLY A 1 86 ? -29.488 -14.508 55.558 1.00 84.94 86 GLY A CA 1
ATOM 658 C C . GLY A 1 86 ? -30.054 -13.375 56.414 1.00 84.94 86 GLY A C 1
ATOM 659 O O . GLY A 1 86 ? -30.746 -13.657 57.395 1.00 84.94 86 GLY A O 1
ATOM 660 N N . HIS A 1 87 ? -29.787 -12.108 56.066 1.00 87.56 87 HIS A N 1
ATOM 661 C CA . HIS A 1 87 ? -30.397 -10.970 56.756 1.00 87.56 87 HIS A CA 1
ATOM 662 C C . HIS A 1 87 ? -3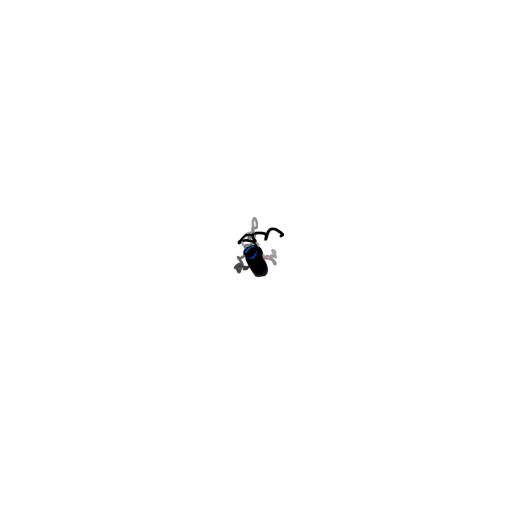1.935 -11.070 56.697 1.00 87.56 87 HIS A C 1
ATOM 664 O O . HIS A 1 87 ? -32.498 -11.218 55.611 1.00 87.56 87 HIS A O 1
ATOM 670 N N . PRO A 1 88 ? -32.653 -10.943 57.827 1.00 81.12 88 PRO A N 1
ATOM 671 C CA . PRO A 1 88 ? -34.087 -11.243 57.892 1.00 81.12 88 PRO A CA 1
ATOM 672 C C . PRO A 1 88 ? -34.969 -10.286 57.075 1.00 81.12 88 PRO A C 1
ATOM 674 O O . PRO A 1 88 ? -36.109 -10.621 56.760 1.00 81.12 88 PRO A O 1
ATOM 677 N N . SER A 1 89 ? -34.468 -9.092 56.751 1.00 83.94 89 SER A N 1
ATOM 678 C CA . SER A 1 89 ? -35.232 -8.036 56.070 1.00 83.94 89 SER A CA 1
ATOM 679 C C . SER A 1 89 ? -34.488 -7.306 54.946 1.00 83.94 89 SER A C 1
ATOM 681 O O . SER A 1 89 ? -35.105 -6.508 54.245 1.00 83.94 89 SER A O 1
ATOM 683 N N . SER A 1 90 ? -33.186 -7.555 54.755 1.00 84.75 90 SER A N 1
ATOM 684 C CA . SER A 1 90 ? -32.394 -6.858 53.732 1.00 84.75 90 SER A CA 1
ATOM 685 C C . SER A 1 90 ? -32.451 -7.687 52.461 1.00 84.75 90 SER A C 1
ATOM 687 O O . SER A 1 90 ? -32.067 -8.855 52.459 1.00 84.75 90 SER A O 1
ATOM 689 N N . SER A 1 91 ? -32.996 -7.107 51.395 1.00 87.50 91 SER A N 1
ATOM 690 C CA . SER A 1 91 ? -33.097 -7.761 50.095 1.00 87.50 91 SER A CA 1
ATOM 691 C C . SER A 1 91 ? -32.106 -7.107 49.146 1.00 87.50 91 SER A C 1
ATOM 693 O O . SER A 1 91 ? -32.270 -5.943 48.778 1.00 87.50 91 SER A O 1
ATOM 695 N N . THR A 1 92 ? -31.087 -7.861 48.731 1.00 92.50 92 THR A N 1
ATOM 696 C CA . THR A 1 92 ? -30.025 -7.393 47.831 1.00 92.50 92 THR A CA 1
ATOM 697 C C . THR A 1 92 ? -30.037 -8.152 46.500 1.00 92.50 92 THR A C 1
ATOM 699 O O . THR A 1 92 ? -28.991 -8.609 46.046 1.00 92.50 92 THR A O 1
ATOM 702 N N . PRO A 1 93 ? -31.183 -8.241 45.789 1.00 90.75 93 PRO A N 1
ATOM 703 C CA . PRO A 1 93 ? -31.373 -9.174 44.675 1.00 90.75 93 PRO A CA 1
ATOM 704 C C . PRO A 1 93 ? -30.443 -8.925 43.484 1.00 90.75 93 PRO A C 1
ATOM 706 O O . PRO A 1 93 ? -30.275 -9.807 42.648 1.00 90.75 93 PRO A O 1
ATOM 709 N N . HIS A 1 94 ? -29.879 -7.722 43.368 1.00 93.06 94 HIS A N 1
ATOM 710 C CA . HIS A 1 94 ? -28.882 -7.407 42.352 1.00 93.06 94 HIS A CA 1
ATOM 711 C C . HIS A 1 94 ? -27.484 -7.876 42.750 1.00 93.06 94 HIS A C 1
ATOM 713 O O . HIS A 1 94 ? -26.798 -8.406 41.889 1.00 93.06 94 HIS A O 1
ATOM 719 N N . LEU A 1 95 ? -27.091 -7.729 44.021 1.00 90.81 95 LEU A N 1
ATOM 720 C CA . LEU A 1 95 ? -25.795 -8.194 44.529 1.00 90.81 95 LEU A CA 1
ATOM 721 C C . LEU A 1 95 ? -25.773 -9.713 44.720 1.00 90.81 95 LEU A C 1
ATOM 723 O O . LEU A 1 95 ? -24.766 -10.339 44.435 1.00 90.81 95 LEU A O 1
ATOM 727 N N . ASP A 1 96 ? -26.896 -10.312 45.119 1.00 89.12 96 ASP A N 1
ATOM 728 C CA . ASP A 1 96 ? -27.023 -11.760 45.338 1.00 89.12 96 ASP A CA 1
ATOM 729 C C . ASP A 1 96 ? -26.902 -12.578 44.035 1.00 89.12 96 ASP A C 1
ATOM 731 O O . ASP A 1 96 ? -26.774 -13.800 44.076 1.00 89.12 96 ASP A O 1
ATOM 735 N N . ARG A 1 97 ? -27.005 -11.915 42.873 1.00 89.88 97 ARG A N 1
ATOM 736 C CA . ARG A 1 97 ? -26.911 -12.518 41.532 1.00 89.88 97 ARG A CA 1
ATOM 737 C C . ARG A 1 97 ? -25.579 -12.234 40.824 1.00 89.8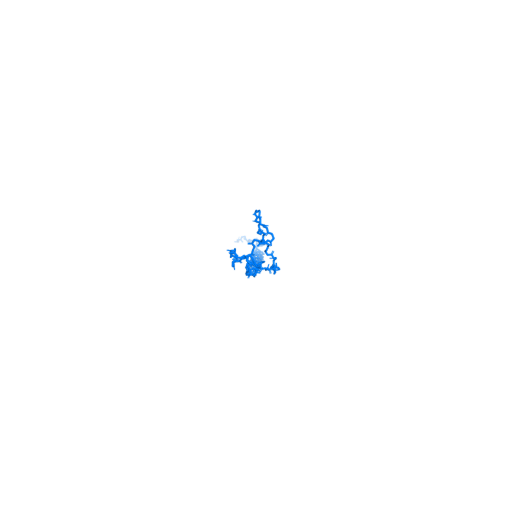8 97 ARG A C 1
ATOM 739 O O . ARG A 1 97 ? -25.421 -12.718 39.702 1.00 89.88 97 ARG A O 1
ATOM 746 N N . LEU A 1 98 ? -24.704 -11.410 41.413 1.00 88.31 98 LEU A N 1
ATOM 747 C CA . LEU A 1 98 ? -23.344 -11.162 40.911 1.00 88.31 98 LEU A CA 1
ATOM 748 C C . LEU A 1 98 ? -22.442 -12.360 41.217 1.00 88.31 98 LEU A C 1
ATOM 750 O O . LEU A 1 98 ? -21.595 -12.656 40.347 1.00 88.31 98 LEU A O 1
#

Sequence (98 aa):
MGPQGREHPWVPLLPLLLLLLLLLLLLLLLLLLLLLLLLLLLLLLLLLLLLLLLLLPPVRAAAAALPNFVLVLADDLGFGDLGSYGHPSSSTPHLDRL

Organism: Gymnorhina tibicen (NCBI:txid9132)

Radius of gyration: 47.04 Å; chains: 1; bounding box: 69×46×132 Å

InterPro domains:
  IPR017850 Alkaline-phosphatase-like, core domain superfamily [G3DSA:3.40.720.10] (67-98)
  IPR017850 Alkaline-phosphatase-like, core domain superfamily [SSF53649] (67-98)
  IPR050738 Sulfatase enzyme [PTHR42693] (39-98)

Secondary structure (DSSP, 8-state):
--------TTTTTHHHHHHHHHHHHHHHHHHHHHHHHHHHHHHHHHHHHHHHHHTSPP-------PPPP-----SS--TT-SGGGT-SS---TTTTT-